Protein AF-A0AAD6VHE6-F1 (afdb_monomer_lite)

Radius of gyration: 14.44 Å; chains: 1; bounding box: 32×39×38 Å

Sequence (98 aa):
EPSRSSSPSETYQGCAYLQAIQSQLENFPTTGGEYIESIFTHRQIFFAFPGGHRCCARAYSDLACSLQRRDWRADREADMEAVNAFHYEAQFIASMML

Secondary structure (DSSP, 8-state):
-------------SSHHHHHHHHTGGG---TTSHHHHHHHHHHHHHHH-GGGGTTHHHHHHHHHHHHHTPPP-GGGTTHHHHHHHHHHHHHHHHHHT-

Structure (mmCIF, N/CA/C/O backbone):
data_AF-A0AAD6VHE6-F1
#
_entry.id   AF-A0AAD6VHE6-F1
#
loop_
_atom_site.group_PDB
_atom_site.id
_atom_site.type_symbol
_atom_site.label_atom_id
_atom_site.label_alt_id
_atom_site.label_comp_id
_atom_site.label_asym_id
_atom_site.label_entity_id
_atom_site.label_seq_id
_atom_site.pdbx_PDB_ins_code
_atom_site.Cartn_x
_atom_site.Cartn_y
_atom_site.Cartn_z
_atom_site.occupancy
_atom_site.B_iso_or_equiv
_atom_site.auth_seq_id
_atom_site.auth_comp_id
_atom_site.auth_asym_id
_atom_site.auth_atom_id
_atom_site.pdbx_PDB_model_num
A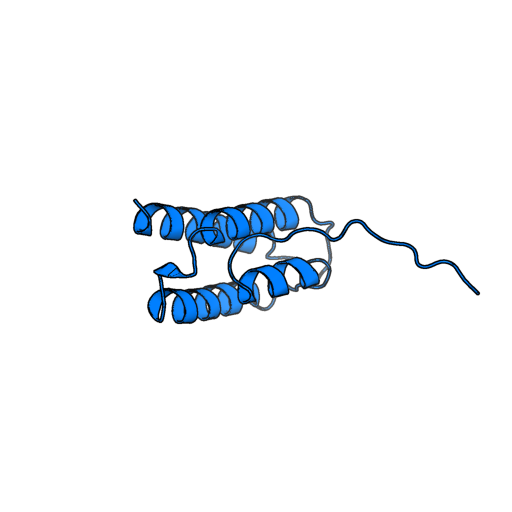TOM 1 N N . GLU A 1 1 ? -21.039 -29.115 -16.341 1.00 40.88 1 GLU A N 1
ATOM 2 C CA . GLU A 1 1 ? -20.719 -28.509 -15.035 1.00 40.88 1 GLU A CA 1
ATOM 3 C C . GLU A 1 1 ? -19.205 -28.537 -14.810 1.00 40.88 1 GLU A C 1
ATOM 5 O O . GLU A 1 1 ? -18.699 -29.609 -14.495 1.00 40.88 1 GLU A O 1
ATOM 10 N N . PRO A 1 2 ? -18.432 -27.456 -15.032 1.00 50.59 2 PRO A N 1
ATOM 11 C CA . PRO A 1 2 ? -17.047 -27.427 -14.589 1.00 50.59 2 PRO A CA 1
ATOM 12 C C . PRO A 1 2 ? -16.969 -26.903 -13.150 1.00 50.59 2 PRO A C 1
ATOM 14 O O . PRO A 1 2 ? -17.549 -25.879 -12.789 1.00 50.59 2 PRO A O 1
ATOM 17 N N . SER A 1 3 ? -16.254 -27.667 -12.336 1.00 44.50 3 SER A N 1
ATOM 18 C CA . SER A 1 3 ? -16.025 -27.497 -10.909 1.00 44.50 3 SER A CA 1
ATOM 19 C C . SER A 1 3 ? -15.488 -26.107 -10.556 1.00 44.50 3 SER A C 1
ATOM 21 O O . SER A 1 3 ? -14.455 -25.682 -11.073 1.00 44.50 3 SER A O 1
ATOM 23 N N . ARG A 1 4 ? -16.159 -25.414 -9.625 1.00 51.06 4 ARG A N 1
ATOM 24 C CA . ARG A 1 4 ? -15.615 -24.227 -8.947 1.00 51.06 4 ARG A CA 1
ATOM 25 C C . ARG A 1 4 ? -14.332 -24.628 -8.220 1.00 51.06 4 ARG A C 1
ATOM 27 O O . ARG A 1 4 ? -14.381 -25.304 -7.198 1.00 51.06 4 ARG A O 1
ATOM 34 N N . SER A 1 5 ? -13.195 -24.199 -8.755 1.00 48.06 5 SER A N 1
ATOM 35 C CA . SER A 1 5 ? -11.933 -24.158 -8.025 1.00 48.06 5 SER A CA 1
ATOM 36 C C . SER A 1 5 ? -12.067 -23.105 -6.929 1.00 48.06 5 SER A C 1
ATOM 38 O O . SER A 1 5 ? -11.908 -21.914 -7.186 1.00 48.06 5 SER A O 1
ATOM 40 N N . SER A 1 6 ? -12.415 -23.533 -5.719 1.00 51.59 6 SER A N 1
ATOM 41 C CA . SER A 1 6 ? -12.343 -22.692 -4.528 1.00 51.59 6 SER A CA 1
ATOM 42 C C . SER A 1 6 ? -10.867 -22.462 -4.207 1.00 51.59 6 SER A C 1
ATOM 44 O O . SER A 1 6 ? -10.251 -23.265 -3.506 1.00 51.59 6 SER A O 1
ATOM 46 N N . SER A 1 7 ? -10.274 -21.394 -4.745 1.00 55.34 7 SER A N 1
ATOM 47 C CA . SER A 1 7 ? -9.053 -20.852 -4.152 1.00 55.34 7 SER A CA 1
ATOM 48 C C . SER A 1 7 ? -9.348 -20.540 -2.678 1.00 55.34 7 SER A C 1
ATOM 50 O O . SER A 1 7 ? -10.467 -20.112 -2.367 1.00 55.34 7 SER A O 1
ATOM 52 N N . PRO A 1 8 ? -8.410 -20.793 -1.745 1.00 52.56 8 PRO A N 1
ATOM 53 C CA . PRO A 1 8 ? -8.597 -20.360 -0.370 1.00 52.56 8 PRO A CA 1
ATOM 54 C C . PRO A 1 8 ? -8.876 -18.861 -0.418 1.00 52.56 8 PRO A C 1
ATOM 56 O O . PRO A 1 8 ? -8.121 -18.110 -1.031 1.00 52.56 8 PRO A O 1
ATOM 59 N N . SER A 1 9 ? -10.003 -18.439 0.149 1.00 55.28 9 SER A N 1
ATOM 60 C CA . SER A 1 9 ? -10.322 -17.027 0.298 1.00 55.28 9 SER A CA 1
ATOM 61 C C . SER A 1 9 ? -9.215 -16.409 1.147 1.00 55.28 9 SER A C 1
ATOM 63 O O . SER A 1 9 ? -9.231 -16.575 2.367 1.00 55.28 9 SER A O 1
ATOM 65 N N . GLU A 1 10 ? -8.215 -15.790 0.516 1.00 65.00 10 GLU A N 1
ATOM 66 C CA . GLU A 1 10 ? -7.159 -15.074 1.222 1.00 65.00 10 GLU A CA 1
ATOM 67 C C . GLU A 1 10 ? -7.833 -14.034 2.114 1.00 65.00 10 GLU A C 1
ATOM 69 O O . GLU A 1 10 ? -8.475 -13.092 1.650 1.00 65.00 10 GLU A O 1
ATOM 74 N N . THR A 1 11 ? -7.772 -14.255 3.425 1.00 84.31 11 THR A N 1
ATOM 75 C CA . THR A 1 11 ? -8.356 -13.339 4.397 1.00 84.31 11 THR A CA 1
ATOM 76 C C . THR A 1 11 ? -7.396 -12.173 4.586 1.00 84.31 11 THR A C 1
ATOM 78 O O . THR A 1 11 ? -6.546 -12.198 5.482 1.00 84.31 11 THR A O 1
ATOM 81 N N . TYR A 1 12 ? -7.515 -11.170 3.721 1.00 93.06 12 TYR A N 1
ATOM 82 C CA . TYR A 1 12 ? -6.753 -9.930 3.820 1.00 93.06 12 TYR A CA 1
ATOM 83 C C . TYR A 1 12 ? -7.062 -9.184 5.121 1.00 93.06 12 TYR A C 1
ATOM 85 O O . TYR A 1 12 ? -8.198 -9.161 5.602 1.00 93.06 12 TYR A O 1
ATOM 93 N N . GLN A 1 13 ? -6.032 -8.575 5.706 1.00 94.06 13 GLN A N 1
ATOM 94 C CA . GLN A 1 13 ? -6.139 -7.828 6.960 1.00 94.06 13 GLN A CA 1
ATOM 95 C C . GLN A 1 13 ? -6.372 -6.335 6.697 1.00 94.06 13 GLN A C 1
ATOM 97 O O . GLN A 1 13 ? -6.194 -5.842 5.586 1.00 94.06 13 GLN A O 1
ATOM 102 N N . GLY A 1 14 ? -6.727 -5.590 7.745 1.00 95.38 14 GLY A N 1
ATOM 103 C CA . GLY A 1 14 ? -6.889 -4.133 7.680 1.00 95.38 14 GLY A CA 1
ATOM 104 C C . GLY A 1 14 ? -8.283 -3.685 7.253 1.00 95.38 14 GLY A C 1
ATOM 105 O O . GLY A 1 14 ? -9.224 -4.475 7.240 1.00 95.38 14 GLY A O 1
ATOM 106 N N . CYS A 1 15 ? -8.425 -2.392 6.966 1.00 96.69 15 CYS A N 1
ATOM 107 C CA . CYS A 1 15 ? -9.683 -1.812 6.505 1.00 96.69 15 CYS A CA 1
ATOM 108 C C . CYS A 1 15 ? -10.002 -2.246 5.065 1.00 96.69 15 CYS A C 1
ATOM 110 O O . CYS A 1 15 ? -9.118 -2.681 4.326 1.00 96.69 15 CYS A O 1
ATOM 112 N N . ALA A 1 16 ? -11.260 -2.073 4.645 1.00 95.94 16 ALA A N 1
ATOM 113 C CA . ALA A 1 16 ? -11.726 -2.466 3.311 1.00 95.94 16 ALA A CA 1
ATOM 114 C C . ALA A 1 16 ? -10.862 -1.892 2.171 1.00 95.94 16 ALA A C 1
ATOM 116 O O . ALA A 1 16 ? -10.630 -2.567 1.173 1.00 95.94 16 ALA A O 1
ATOM 117 N N . TYR A 1 17 ? -10.332 -0.678 2.346 1.00 97.25 17 TYR A N 1
ATOM 118 C CA . TYR A 1 17 ? -9.426 -0.067 1.378 1.00 97.25 17 TYR A CA 1
ATOM 119 C C . TYR A 1 17 ? -8.121 -0.864 1.214 1.00 97.25 17 TYR A C 1
ATOM 121 O O . TYR A 1 17 ? -7.774 -1.250 0.103 1.00 97.25 17 TYR A O 1
ATOM 129 N N . LEU A 1 18 ? -7.428 -1.195 2.311 1.00 97.00 18 LEU A N 1
ATOM 130 C CA . LEU A 1 18 ? -6.191 -1.982 2.239 1.00 97.00 18 LEU A CA 1
ATOM 131 C C . LEU A 1 18 ? -6.436 -3.421 1.781 1.00 97.00 18 LEU A C 1
ATOM 133 O O . LEU A 1 18 ? -5.564 -4.007 1.143 1.00 97.00 18 LEU A O 1
ATOM 137 N N . GLN A 1 19 ? -7.600 -3.998 2.084 1.00 96.50 19 GLN A N 1
ATOM 138 C CA . GLN A 1 19 ? -7.988 -5.309 1.556 1.00 96.50 19 GLN A CA 1
ATOM 139 C C . GLN A 1 19 ? -8.148 -5.268 0.030 1.00 96.50 19 GLN A C 1
ATOM 141 O O . GLN A 1 19 ? -7.706 -6.186 -0.659 1.00 96.50 19 GLN A O 1
ATOM 146 N N . ALA A 1 20 ? -8.714 -4.184 -0.512 1.00 96.06 20 ALA A N 1
ATOM 147 C CA . ALA A 1 20 ? -8.811 -3.990 -1.955 1.00 96.06 20 ALA A CA 1
ATOM 148 C C . ALA A 1 20 ? -7.422 -3.885 -2.607 1.00 96.06 20 ALA A C 1
ATOM 150 O O . ALA A 1 20 ? -7.184 -4.555 -3.611 1.00 96.06 20 ALA A O 1
ATOM 151 N N . ILE A 1 21 ? -6.488 -3.136 -2.004 1.00 96.00 21 ILE A N 1
ATOM 152 C CA . ILE A 1 21 ? -5.099 -3.060 -2.490 1.00 96.00 21 ILE A CA 1
ATOM 153 C C . ILE A 1 21 ? -4.427 -4.440 -2.468 1.00 96.00 21 ILE A C 1
ATOM 155 O O . ILE A 1 21 ? -3.848 -4.848 -3.472 1.00 96.00 21 ILE A O 1
ATOM 159 N N . GLN A 1 22 ? -4.557 -5.197 -1.372 1.00 96.06 22 GLN A N 1
ATOM 160 C CA . GLN A 1 22 ? -4.000 -6.555 -1.272 1.00 96.06 22 GLN A CA 1
ATOM 161 C C . GLN A 1 22 ? -4.529 -7.477 -2.381 1.00 96.06 22 GLN A C 1
ATOM 163 O O . GLN A 1 22 ? -3.742 -8.164 -3.026 1.00 96.06 22 GLN A O 1
ATOM 168 N N . SER A 1 23 ? -5.833 -7.426 -2.676 1.00 94.62 23 SER A N 1
ATOM 169 C CA . SER A 1 23 ? -6.444 -8.252 -3.732 1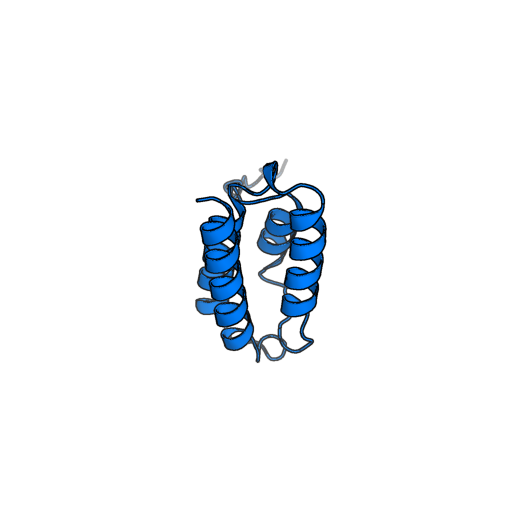.00 94.62 23 SER A CA 1
ATOM 170 C C . SER A 1 23 ? -5.942 -7.951 -5.148 1.00 94.62 23 SER A C 1
ATOM 172 O O . SER A 1 23 ? -6.097 -8.770 -6.052 1.00 94.62 23 SER A O 1
ATOM 174 N N . GLN A 1 24 ? -5.351 -6.773 -5.353 1.00 93.69 24 GLN A N 1
ATOM 175 C CA . GLN A 1 24 ? -4.866 -6.304 -6.651 1.00 93.69 24 GLN A CA 1
ATOM 176 C C . GLN A 1 24 ? -3.338 -6.236 -6.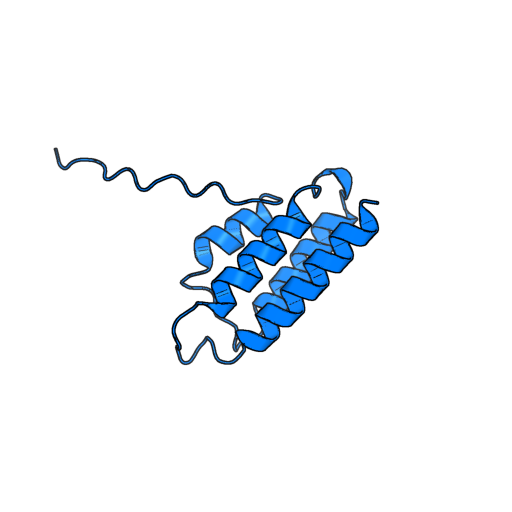706 1.00 93.69 24 GLN A C 1
ATOM 178 O O . GLN A 1 24 ? -2.788 -5.803 -7.718 1.00 93.69 24 GLN A O 1
ATOM 183 N N . LEU A 1 25 ? -2.644 -6.684 -5.653 1.00 92.62 25 LEU A N 1
ATOM 184 C CA . LEU A 1 25 ? -1.211 -6.460 -5.487 1.00 92.62 25 LEU A CA 1
ATOM 185 C C . LEU A 1 25 ? -0.372 -7.068 -6.615 1.00 92.62 25 LEU A C 1
ATOM 187 O O . LEU A 1 25 ? 0.644 -6.498 -7.006 1.00 92.62 25 LEU A O 1
ATOM 191 N N . GLU A 1 26 ? -0.814 -8.184 -7.194 1.00 91.94 26 GLU A N 1
ATOM 192 C CA . GLU A 1 26 ? -0.128 -8.792 -8.337 1.00 91.94 26 GLU A CA 1
ATOM 193 C C . GLU A 1 26 ? -0.123 -7.867 -9.563 1.00 91.94 26 GLU A C 1
ATOM 195 O O . GLU A 1 26 ? 0.823 -7.865 -10.334 1.00 91.94 26 GLU A O 1
ATOM 200 N N . ASN A 1 27 ? -1.123 -7.010 -9.747 1.00 92.31 27 ASN A N 1
ATOM 201 C CA . ASN A 1 27 ? -1.165 -6.075 -10.877 1.00 92.31 27 ASN A CA 1
ATOM 202 C C . ASN A 1 27 ? -0.885 -4.628 -10.463 1.00 92.31 27 ASN A C 1
ATOM 204 O O . ASN A 1 27 ? -1.124 -3.721 -11.250 1.00 92.31 27 ASN A O 1
ATOM 208 N N . PHE A 1 28 ? -0.398 -4.409 -9.241 1.00 90.88 28 PHE A N 1
ATOM 209 C CA . PHE A 1 28 ? -0.189 -3.079 -8.685 1.00 90.88 28 PHE A CA 1
ATOM 210 C C . PHE A 1 28 ? 1.125 -2.460 -9.202 1.00 90.88 28 PHE A C 1
ATOM 212 O O . PHE A 1 28 ? 2.198 -2.948 -8.820 1.00 90.88 28 PHE A O 1
ATOM 219 N N . PRO A 1 29 ? 1.091 -1.427 -10.061 1.00 91.81 29 PRO A N 1
ATOM 220 C CA . PRO A 1 29 ? 2.305 -0.731 -10.482 1.00 91.81 29 PRO A CA 1
ATOM 221 C C . PRO A 1 29 ? 2.905 0.053 -9.308 1.00 91.81 29 PRO A C 1
ATOM 223 O O . PRO A 1 29 ? 2.191 0.473 -8.397 1.00 91.81 29 PRO A O 1
ATOM 226 N N . THR A 1 30 ? 4.225 0.220 -9.301 1.00 94.38 30 THR A N 1
ATOM 227 C CA . THR A 1 30 ? 4.912 1.053 -8.296 1.00 94.38 30 THR A CA 1
ATOM 228 C C . THR A 1 30 ? 5.716 2.182 -8.920 1.00 94.38 30 THR A C 1
ATOM 230 O O . THR A 1 30 ? 5.903 3.208 -8.269 1.00 94.38 30 THR A O 1
ATOM 233 N N . THR A 1 31 ? 6.129 2.055 -10.185 1.00 92.44 31 THR A N 1
ATOM 234 C CA . THR A 1 31 ? 6.918 3.079 -10.889 1.00 92.44 31 THR A CA 1
ATOM 235 C C . THR A 1 31 ? 6.193 4.429 -11.004 1.00 92.44 31 THR A C 1
ATOM 237 O O . THR A 1 31 ? 6.846 5.470 -11.001 1.00 92.44 31 THR A O 1
ATOM 240 N N . GLY A 1 32 ? 4.857 4.444 -11.089 1.00 90.75 32 GLY A N 1
ATOM 241 C CA . GLY A 1 32 ? 4.059 5.670 -11.208 1.00 90.75 32 GLY A CA 1
ATOM 242 C C . GLY A 1 32 ? 3.759 6.367 -9.877 1.00 90.75 32 GLY A C 1
ATOM 243 O O . GLY A 1 32 ? 3.153 7.438 -9.876 1.00 90.75 32 GLY A O 1
ATOM 244 N N . GLY A 1 33 ? 4.191 5.802 -8.742 1.00 91.31 33 GLY A N 1
ATOM 245 C CA . GLY A 1 33 ? 3.905 6.345 -7.412 1.00 91.31 33 GLY A CA 1
ATOM 246 C C . GLY A 1 33 ? 2.528 5.964 -6.858 1.00 91.31 33 GLY A C 1
ATOM 247 O O . GLY A 1 33 ? 2.078 6.552 -5.875 1.00 91.31 33 GLY A O 1
ATOM 248 N N . GLU A 1 34 ? 1.858 4.956 -7.416 1.00 93.50 34 GLU A N 1
ATOM 249 C CA . GLU A 1 34 ? 0.514 4.515 -7.009 1.00 93.50 34 GLU A CA 1
ATOM 250 C C . GLU A 1 34 ? 0.465 4.051 -5.541 1.00 93.50 34 GLU A C 1
ATOM 252 O O . GLU A 1 34 ? -0.553 4.188 -4.851 1.00 93.50 34 GLU A O 1
ATOM 257 N N . TYR A 1 35 ? 1.589 3.555 -5.010 1.00 96.00 35 TYR A N 1
ATOM 258 C CA . TYR A 1 35 ? 1.731 3.249 -3.584 1.00 96.00 35 TYR A CA 1
ATOM 259 C C . TYR A 1 35 ? 1.628 4.507 -2.705 1.00 96.00 35 TYR A C 1
ATOM 261 O O . TYR A 1 35 ? 1.069 4.433 -1.612 1.00 96.00 35 TYR A O 1
ATOM 269 N N . ILE A 1 36 ? 2.096 5.667 -3.177 1.00 97.62 36 ILE A N 1
ATOM 270 C CA . ILE A 1 36 ? 2.024 6.949 -2.457 1.00 97.62 36 ILE A CA 1
ATOM 271 C C . ILE A 1 36 ? 0.577 7.436 -2.404 1.00 97.62 36 ILE A C 1
ATOM 273 O O . ILE A 1 36 ? 0.087 7.795 -1.330 1.00 97.62 36 ILE A O 1
ATOM 277 N N . GLU A 1 37 ? -0.132 7.397 -3.536 1.00 96.12 37 GLU A N 1
ATOM 278 C CA . GLU A 1 37 ? -1.563 7.725 -3.579 1.00 96.12 37 GLU A CA 1
ATOM 279 C C . GLU A 1 37 ? -2.364 6.812 -2.648 1.00 96.12 37 GLU A C 1
ATOM 281 O O . GLU A 1 37 ? -3.255 7.274 -1.925 1.00 96.12 37 GLU A O 1
ATOM 286 N N . SER A 1 38 ? -1.990 5.531 -2.599 1.00 96.88 38 SER A N 1
ATOM 287 C CA . SER A 1 38 ? -2.615 4.561 -1.707 1.00 96.88 38 SER A CA 1
ATOM 288 C C . SER A 1 38 ? -2.388 4.892 -0.233 1.00 96.88 38 SER A C 1
ATOM 290 O O . SER A 1 38 ? -3.327 4.860 0.569 1.00 96.88 38 SER A O 1
ATOM 292 N N . ILE A 1 39 ? -1.167 5.292 0.127 1.00 98.31 39 ILE A N 1
ATOM 293 C CA . ILE A 1 39 ? -0.828 5.742 1.482 1.00 98.31 39 ILE A CA 1
ATOM 294 C C . ILE A 1 39 ? -1.634 6.987 1.858 1.00 98.31 39 ILE A C 1
ATOM 296 O O . ILE A 1 39 ? -2.249 7.026 2.927 1.00 98.31 39 ILE A O 1
ATOM 300 N N . PHE A 1 40 ? -1.674 8.004 0.995 1.00 98.25 40 PHE A N 1
ATOM 301 C CA . PHE A 1 40 ? -2.414 9.236 1.277 1.00 98.25 40 PHE A CA 1
ATOM 302 C C . PHE A 1 40 ? -3.916 8.996 1.398 1.00 98.25 40 PHE A C 1
ATOM 304 O O . PHE A 1 40 ? -4.534 9.494 2.341 1.00 98.25 40 PHE A O 1
ATOM 311 N N . THR A 1 41 ? -4.485 8.176 0.518 1.00 98.19 41 THR A N 1
ATOM 312 C CA . THR A 1 41 ? -5.898 7.787 0.583 1.00 98.19 41 THR A CA 1
ATOM 313 C C . THR A 1 41 ? -6.200 7.049 1.885 1.00 98.19 41 THR A C 1
ATOM 315 O O . THR A 1 41 ? -7.125 7.418 2.610 1.00 98.19 41 THR A O 1
ATOM 318 N N . HIS A 1 42 ? -5.382 6.058 2.253 1.00 98.06 42 HIS A N 1
ATOM 319 C CA . HIS A 1 42 ? -5.535 5.368 3.532 1.00 98.06 42 HIS A CA 1
ATOM 320 C C . HIS A 1 42 ? -5.443 6.333 4.721 1.00 98.06 42 HIS A C 1
ATOM 322 O O . HIS A 1 42 ? -6.269 6.245 5.628 1.00 98.06 42 HIS A O 1
ATOM 328 N N . ARG A 1 43 ? -4.471 7.256 4.735 1.00 98.06 43 ARG A N 1
ATOM 329 C CA . ARG A 1 43 ? -4.310 8.241 5.818 1.00 98.06 43 ARG A CA 1
ATOM 330 C C . ARG A 1 43 ? -5.544 9.130 5.964 1.00 98.06 43 ARG A C 1
ATOM 332 O O . ARG A 1 43 ? -5.985 9.355 7.086 1.00 98.06 43 ARG A O 1
ATOM 339 N N . GLN A 1 44 ? -6.137 9.593 4.863 1.00 98.19 44 GLN A N 1
ATOM 340 C CA . GLN A 1 44 ? -7.383 10.369 4.909 1.00 98.19 44 GLN A CA 1
ATOM 341 C C . GLN A 1 44 ? -8.519 9.579 5.572 1.00 98.19 44 GLN A C 1
ATOM 343 O O . GLN A 1 44 ? -9.179 10.093 6.476 1.00 98.19 44 GLN A O 1
ATOM 348 N N . ILE A 1 45 ? -8.708 8.315 5.176 1.00 97.31 45 ILE A N 1
ATOM 349 C CA . ILE A 1 45 ? -9.727 7.429 5.764 1.00 97.31 45 ILE A CA 1
ATOM 350 C C . ILE A 1 45 ? -9.429 7.187 7.253 1.00 97.31 45 ILE A C 1
ATOM 352 O O . ILE A 1 45 ? -10.324 7.291 8.092 1.00 97.31 45 ILE A O 1
ATOM 356 N N . PHE A 1 46 ? -8.162 6.930 7.585 1.00 97.12 46 PHE A N 1
ATOM 357 C CA . PHE A 1 46 ? -7.694 6.704 8.949 1.00 97.12 46 PHE A CA 1
ATOM 358 C C . PHE A 1 46 ? -8.005 7.890 9.862 1.00 97.12 46 PHE A C 1
ATOM 360 O O . PHE A 1 46 ? -8.570 7.698 10.934 1.00 97.12 46 PHE A O 1
ATOM 367 N N . PHE A 1 47 ? -7.690 9.117 9.441 1.00 96.25 47 PHE A N 1
ATOM 368 C CA . PHE A 1 47 ? -7.960 10.308 10.248 1.00 96.25 47 PHE A CA 1
ATOM 369 C C . PHE A 1 47 ? -9.455 10.627 10.367 1.00 96.25 47 PHE A C 1
ATOM 371 O O . PHE A 1 47 ? -9.862 11.217 11.366 1.00 96.25 47 PHE A O 1
ATOM 378 N N . ALA A 1 48 ? -10.281 10.212 9.402 1.00 96.81 48 ALA A N 1
ATOM 379 C CA . ALA A 1 48 ? -11.731 10.360 9.493 1.00 96.81 48 ALA A CA 1
ATOM 380 C C . ALA A 1 48 ? -12.359 9.409 10.531 1.00 96.81 48 ALA A C 1
ATOM 382 O O . ALA A 1 48 ? -13.311 9.792 11.212 1.00 96.81 48 ALA A O 1
ATOM 383 N N . PHE A 1 49 ? -11.838 8.184 10.677 1.00 94.31 49 PHE A N 1
ATOM 384 C CA . PHE A 1 49 ? -12.333 7.221 11.667 1.00 94.31 49 PHE A CA 1
ATOM 385 C C . PHE A 1 49 ? -11.236 6.269 12.185 1.00 94.31 49 PHE A C 1
ATOM 387 O O . PHE A 1 49 ? -11.213 5.093 11.813 1.00 94.31 49 PHE A O 1
ATOM 394 N N . PRO A 1 50 ? -10.371 6.706 13.122 1.00 93.06 50 PRO A N 1
ATOM 395 C CA . PRO A 1 50 ? -9.230 5.902 13.573 1.00 93.06 50 PRO A CA 1
ATOM 396 C C . PRO A 1 50 ? -9.628 4.537 14.1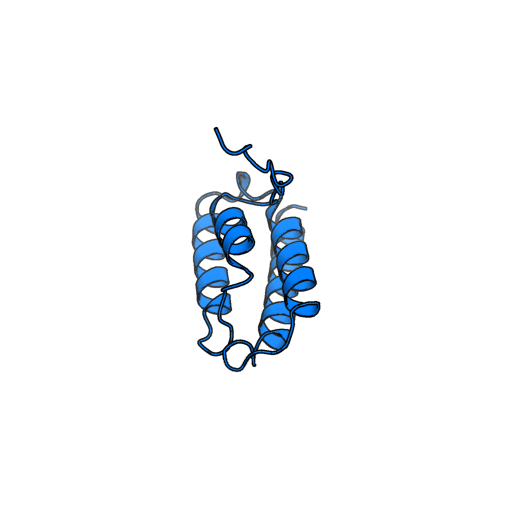53 1.00 93.06 50 PRO A C 1
ATOM 398 O O . PRO A 1 50 ? -8.962 3.530 13.920 1.00 93.06 50 PRO A O 1
ATOM 401 N N . GLY A 1 51 ? -10.769 4.465 14.852 1.00 91.94 51 GLY A N 1
ATOM 402 C CA . GLY A 1 51 ? -11.251 3.241 15.501 1.00 91.94 51 GLY A CA 1
ATOM 403 C C . GLY A 1 51 ? -11.476 2.052 14.555 1.00 91.94 51 GLY A C 1
ATOM 404 O O . GLY A 1 51 ? -11.420 0.905 15.005 1.00 91.94 51 GLY A O 1
ATOM 405 N N . GLY A 1 52 ? -11.675 2.306 13.255 1.00 91.56 52 GLY A N 1
ATOM 406 C CA . GLY A 1 52 ? -11.859 1.283 12.221 1.00 91.56 52 GLY A CA 1
ATOM 407 C C . GLY A 1 52 ? -10.570 0.625 11.715 1.00 91.56 52 GLY A C 1
ATOM 408 O O . GLY A 1 52 ? -10.640 -0.271 10.877 1.00 91.56 52 GLY A O 1
ATOM 409 N N . HIS A 1 53 ? -9.393 1.044 12.197 1.00 95.00 53 HIS A N 1
ATOM 410 C CA . HIS A 1 53 ? -8.106 0.707 11.571 1.00 95.00 53 HIS A CA 1
ATOM 411 C C . HIS A 1 53 ? -7.178 -0.177 12.421 1.00 95.00 53 HIS A C 1
ATOM 413 O O . HIS A 1 53 ? -5.986 -0.268 12.133 1.00 95.00 53 HIS A O 1
ATOM 419 N N . ARG A 1 54 ? -7.707 -0.899 13.420 1.00 89.19 54 ARG A N 1
ATOM 420 C CA . ARG A 1 54 ? -6.910 -1.734 14.350 1.00 89.19 54 ARG A CA 1
ATOM 421 C C . ARG A 1 54 ? -5.998 -2.760 13.664 1.00 89.19 54 ARG A C 1
ATOM 423 O O . ARG A 1 54 ? -4.914 -3.040 14.157 1.00 89.19 54 ARG A O 1
ATOM 430 N N . CYS A 1 55 ? -6.414 -3.303 12.518 1.00 95.38 55 CYS A N 1
ATOM 431 C CA . CYS A 1 55 ? -5.635 -4.300 11.773 1.00 95.38 55 CYS A CA 1
ATOM 432 C C . CYS A 1 55 ? -4.785 -3.701 10.636 1.00 95.38 55 CYS A C 1
ATOM 434 O O . CYS A 1 55 ? -4.126 -4.451 9.916 1.00 95.38 55 CYS A O 1
ATOM 436 N N . CYS A 1 56 ? -4.792 -2.377 10.435 1.00 97.19 56 CYS A N 1
ATOM 437 C CA . CYS A 1 56 ? -4.120 -1.763 9.283 1.00 97.19 56 CYS A CA 1
ATOM 438 C C . CYS A 1 56 ? -2.592 -1.804 9.393 1.00 97.19 56 CYS A C 1
ATOM 440 O O . CYS A 1 56 ? -1.928 -1.950 8.374 1.00 97.19 56 CYS A O 1
ATOM 442 N N . ALA A 1 57 ? -2.028 -1.785 10.607 1.00 97.19 57 ALA A N 1
ATOM 443 C CA . ALA A 1 57 ? -0.588 -1.975 10.798 1.00 97.19 57 ALA A CA 1
ATOM 444 C C . ALA A 1 57 ? -0.107 -3.343 10.269 1.00 97.19 57 ALA A C 1
ATOM 446 O O . ALA A 1 57 ? 0.927 -3.442 9.604 1.00 97.19 57 ALA A O 1
ATOM 447 N N . ARG A 1 58 ? -0.901 -4.399 10.501 1.00 96.81 58 ARG A N 1
ATOM 448 C CA . ARG A 1 58 ? -0.631 -5.736 9.962 1.00 96.81 58 ARG A CA 1
ATOM 449 C C . ARG A 1 58 ? -0.799 -5.770 8.445 1.00 96.81 58 ARG A C 1
ATOM 451 O O . ARG A 1 58 ? 0.088 -6.256 7.764 1.00 96.81 58 ARG A O 1
ATOM 458 N N . ALA A 1 59 ? -1.876 -5.182 7.927 1.00 97.38 59 ALA A N 1
ATOM 459 C CA . ALA A 1 59 ? -2.129 -5.115 6.489 1.00 97.38 59 ALA A CA 1
ATOM 460 C C . ALA A 1 59 ? -0.988 -4.441 5.707 1.00 97.38 59 ALA A C 1
ATOM 462 O O . ALA A 1 59 ? -0.577 -4.942 4.668 1.00 97.38 59 ALA A O 1
ATOM 463 N N . TYR A 1 60 ? -0.432 -3.340 6.223 1.00 98.25 60 TYR A N 1
ATOM 464 C CA . TYR A 1 60 ? 0.735 -2.697 5.614 1.00 98.25 60 TYR A CA 1
ATOM 465 C C . TYR A 1 60 ? 1.995 -3.561 5.672 1.00 98.25 60 TYR A C 1
ATOM 467 O O . TYR A 1 60 ? 2.743 -3.613 4.699 1.00 98.25 60 TYR A O 1
ATOM 475 N N . SER A 1 61 ? 2.217 -4.270 6.782 1.00 98.00 61 SER A N 1
ATOM 476 C CA . SER A 1 61 ? 3.315 -5.241 6.874 1.00 98.00 61 SER A CA 1
ATOM 477 C C . SER A 1 61 ? 3.157 -6.364 5.843 1.00 98.00 61 SER A C 1
ATOM 479 O O . SER A 1 61 ? 4.120 -6.708 5.163 1.00 98.00 61 SER A O 1
ATOM 481 N N . ASP A 1 62 ? 1.939 -6.883 5.672 1.00 97.06 62 ASP A N 1
ATOM 482 C CA . ASP A 1 62 ? 1.633 -7.941 4.705 1.00 97.06 62 ASP A CA 1
ATOM 483 C C . ASP A 1 62 ? 1.826 -7.454 3.252 1.00 97.06 62 ASP A C 1
ATOM 485 O O . ASP A 1 62 ? 2.387 -8.183 2.425 1.00 97.06 62 ASP A O 1
ATOM 489 N N . LEU A 1 63 ? 1.442 -6.206 2.945 1.00 97.12 63 LEU A N 1
ATOM 490 C CA . LEU A 1 63 ? 1.712 -5.552 1.656 1.00 97.12 63 LEU A CA 1
ATOM 491 C C . LEU A 1 63 ? 3.217 -5.434 1.388 1.00 97.12 63 LEU A C 1
ATOM 493 O O . LEU A 1 63 ? 3.679 -5.830 0.318 1.00 97.12 63 LEU A O 1
ATOM 497 N N . ALA A 1 64 ? 3.989 -4.949 2.364 1.00 97.88 64 ALA A N 1
ATOM 498 C CA . ALA A 1 64 ? 5.440 -4.819 2.248 1.00 97.88 64 ALA A CA 1
ATOM 499 C C . ALA A 1 64 ? 6.112 -6.183 2.008 1.00 97.88 64 ALA A C 1
ATOM 501 O O . ALA A 1 64 ? 6.868 -6.348 1.052 1.00 97.88 64 ALA A O 1
ATOM 502 N N . CYS A 1 65 ? 5.772 -7.205 2.799 1.00 97.31 65 CYS A N 1
ATOM 503 C CA . CYS A 1 65 ? 6.309 -8.556 2.612 1.00 97.31 65 CYS A CA 1
ATOM 504 C C . CYS A 1 65 ? 5.935 -9.169 1.256 1.00 97.31 65 CYS A C 1
ATOM 506 O O . CYS A 1 65 ? 6.660 -10.018 0.733 1.00 97.31 65 CYS A O 1
ATOM 508 N N . SER A 1 66 ? 4.786 -8.799 0.698 1.00 96.00 66 SER A N 1
ATOM 509 C CA . SER A 1 66 ? 4.338 -9.314 -0.595 1.00 96.00 66 SER A CA 1
ATOM 510 C C . SER A 1 66 ? 5.036 -8.607 -1.757 1.00 96.00 66 SER A C 1
ATOM 512 O O . SER A 1 66 ? 5.509 -9.295 -2.656 1.00 96.00 66 SER A O 1
ATOM 514 N N . LEU A 1 67 ? 5.219 -7.282 -1.694 1.00 96.06 67 LEU A N 1
ATOM 515 C CA . LEU A 1 67 ? 6.038 -6.549 -2.668 1.00 96.06 67 LEU A CA 1
ATOM 516 C C . LEU A 1 67 ? 7.505 -6.992 -2.646 1.00 96.06 67 LEU A C 1
ATOM 518 O O . LEU A 1 67 ? 8.100 -7.190 -3.697 1.00 96.06 67 LEU A O 1
ATOM 522 N N . GLN A 1 68 ? 8.078 -7.238 -1.466 1.00 96.56 68 GLN A N 1
ATOM 523 C CA . GLN A 1 68 ? 9.473 -7.677 -1.344 1.00 96.56 68 GLN A CA 1
ATOM 524 C C . GLN A 1 68 ? 9.752 -9.033 -2.017 1.00 96.56 68 GLN A C 1
ATOM 526 O O . GLN A 1 68 ? 10.882 -9.306 -2.416 1.00 96.56 68 GLN A O 1
ATOM 531 N N . ARG A 1 69 ? 8.739 -9.901 -2.118 1.00 95.25 69 ARG A N 1
ATOM 532 C CA . ARG A 1 69 ? 8.848 -11.238 -2.727 1.00 95.25 69 ARG A CA 1
ATOM 533 C C . ARG A 1 69 ? 8.419 -11.264 -4.192 1.00 95.25 69 ARG A C 1
ATOM 535 O O . ARG A 1 69 ? 8.400 -12.337 -4.789 1.00 95.25 69 ARG A O 1
ATOM 542 N N . ARG A 1 70 ? 8.008 -10.122 -4.739 1.00 94.00 70 ARG A N 1
ATOM 543 C CA . ARG A 1 70 ? 7.389 -10.040 -6.054 1.00 94.00 70 ARG A CA 1
ATOM 544 C C . ARG A 1 70 ? 8.444 -10.134 -7.154 1.00 94.00 70 ARG A C 1
ATOM 546 O O . ARG A 1 70 ? 9.524 -9.559 -7.045 1.00 94.00 70 ARG A O 1
ATOM 553 N N . ASP A 1 71 ? 8.118 -10.857 -8.223 1.00 93.94 71 ASP A N 1
ATOM 554 C CA . ASP A 1 71 ? 9.003 -10.971 -9.381 1.00 93.94 71 ASP A CA 1
ATOM 555 C C . ASP A 1 71 ? 9.164 -9.625 -10.096 1.00 93.94 71 ASP A C 1
ATOM 557 O O . ASP A 1 71 ? 8.234 -8.808 -10.168 1.00 93.94 71 ASP A O 1
ATOM 561 N N . TRP A 1 72 ? 10.345 -9.428 -10.683 1.00 91.62 72 TRP A N 1
ATOM 562 C CA . TRP A 1 72 ? 10.670 -8.227 -11.441 1.00 91.62 72 TRP A CA 1
ATOM 563 C C . TRP A 1 72 ? 9.747 -8.043 -12.656 1.00 91.62 72 TRP A C 1
ATOM 565 O O . TRP A 1 72 ? 9.466 -8.982 -13.405 1.00 91.62 72 TRP A O 1
ATOM 575 N N . ARG A 1 73 ? 9.316 -6.798 -12.876 1.00 91.56 73 ARG A N 1
ATOM 576 C CA . ARG A 1 73 ? 8.595 -6.329 -14.066 1.00 91.56 73 ARG A CA 1
ATOM 577 C C . ARG A 1 73 ? 8.887 -4.831 -14.245 1.00 91.56 73 ARG A C 1
ATOM 579 O O . ARG A 1 73 ? 9.167 -4.143 -13.270 1.00 91.56 73 ARG A O 1
ATOM 586 N N . ALA A 1 74 ? 8.827 -4.325 -15.475 1.00 91.38 74 ALA A N 1
ATOM 587 C CA . ALA A 1 74 ? 9.205 -2.942 -15.799 1.00 91.38 74 ALA A CA 1
ATOM 588 C C . ALA A 1 74 ? 8.353 -1.851 -15.104 1.00 91.38 74 ALA A C 1
ATOM 590 O O . ALA A 1 74 ? 8.822 -0.743 -14.888 1.00 91.38 74 ALA A O 1
ATOM 591 N N . ASP A 1 75 ? 7.109 -2.144 -14.728 1.00 90.81 75 ASP A N 1
ATOM 592 C CA . ASP A 1 75 ? 6.209 -1.251 -13.975 1.00 90.81 75 ASP A CA 1
ATOM 593 C C . ASP A 1 75 ? 6.351 -1.393 -12.443 1.00 90.81 75 ASP A C 1
ATOM 595 O O . ASP A 1 75 ? 5.542 -0.851 -11.682 1.00 90.81 75 ASP A O 1
ATOM 599 N N . ARG A 1 76 ? 7.374 -2.127 -11.983 1.00 93.38 76 ARG A N 1
ATOM 600 C CA . ARG A 1 76 ? 7.630 -2.465 -10.574 1.00 93.38 76 ARG A CA 1
ATOM 601 C C . ARG A 1 76 ? 8.995 -1.983 -10.070 1.00 93.38 76 ARG A C 1
ATOM 603 O O . ARG A 1 76 ? 9.540 -2.522 -9.108 1.00 93.38 76 ARG A O 1
ATOM 610 N N . GLU A 1 77 ? 9.590 -0.994 -10.734 1.00 94.25 77 GLU A N 1
ATOM 611 C CA . GLU A 1 77 ? 10.953 -0.533 -10.420 1.00 94.25 77 GLU A CA 1
ATOM 612 C C . GLU A 1 77 ? 11.063 0.067 -9.010 1.00 94.25 77 GLU A C 1
ATOM 614 O O . GLU A 1 77 ? 12.120 -0.015 -8.386 1.00 94.25 77 GLU A O 1
ATOM 619 N N . ALA A 1 78 ? 9.959 0.595 -8.476 1.00 96.12 78 ALA A N 1
ATOM 620 C CA . ALA A 1 78 ? 9.897 1.208 -7.153 1.00 96.12 78 ALA A CA 1
ATOM 621 C C . ALA A 1 78 ? 9.394 0.256 -6.047 1.00 96.12 78 ALA A C 1
ATOM 623 O O . ALA A 1 78 ? 9.032 0.716 -4.964 1.00 96.12 78 ALA A O 1
ATOM 624 N N . ASP A 1 79 ? 9.379 -1.068 -6.259 1.00 96.56 79 ASP A N 1
ATOM 625 C CA . ASP A 1 79 ? 8.885 -2.024 -5.249 1.00 96.56 79 ASP A CA 1
ATOM 626 C C . ASP A 1 79 ? 9.605 -1.875 -3.907 1.00 96.56 79 ASP A C 1
ATOM 628 O O . ASP A 1 79 ? 8.962 -1.849 -2.861 1.00 96.56 79 ASP A O 1
ATOM 632 N N . MET A 1 80 ? 10.925 -1.690 -3.917 1.00 96.62 80 MET A N 1
ATOM 633 C CA . MET A 1 80 ? 11.697 -1.503 -2.683 1.00 96.62 80 MET A CA 1
ATOM 634 C C . MET A 1 80 ? 11.388 -0.173 -1.977 1.00 96.62 80 MET A C 1
ATOM 636 O O . MET A 1 80 ? 11.419 -0.106 -0.746 1.00 96.62 80 MET A O 1
ATOM 640 N N . GLU A 1 81 ? 11.062 0.882 -2.723 1.00 97.69 81 GLU A N 1
ATOM 641 C CA . GLU A 1 81 ? 10.638 2.164 -2.151 1.00 97.69 81 GLU A CA 1
ATOM 642 C C . GLU A 1 81 ? 9.252 2.035 -1.512 1.00 97.69 81 GLU A C 1
ATOM 644 O O . GLU A 1 81 ? 9.045 2.471 -0.375 1.00 97.69 81 GLU A O 1
ATOM 649 N N . ALA A 1 82 ? 8.333 1.349 -2.196 1.00 97.62 82 ALA A N 1
ATOM 650 C CA . ALA A 1 82 ? 7.005 1.033 -1.689 1.00 97.62 82 ALA A CA 1
ATOM 651 C C . ALA A 1 82 ? 7.056 0.143 -0.434 1.00 97.62 82 ALA A C 1
ATOM 653 O O . ALA A 1 82 ? 6.344 0.417 0.532 1.00 97.62 82 ALA A O 1
ATOM 654 N N . VAL A 1 83 ? 7.942 -0.862 -0.391 1.00 98.38 83 VAL A N 1
ATOM 655 C CA . VAL A 1 83 ? 8.193 -1.703 0.798 1.00 98.38 83 VAL A CA 1
ATOM 656 C C . VAL A 1 83 ? 8.560 -0.844 2.008 1.00 98.38 83 VAL A C 1
ATOM 658 O O . VAL A 1 83 ? 7.955 -0.979 3.074 1.00 98.38 83 VAL A O 1
ATOM 661 N N . ASN A 1 84 ? 9.516 0.074 1.847 1.00 98.38 84 ASN A N 1
ATOM 662 C CA . ASN A 1 84 ? 9.944 0.960 2.929 1.00 98.38 84 ASN A CA 1
ATOM 663 C C . ASN A 1 84 ? 8.814 1.896 3.381 1.00 98.38 84 ASN A C 1
ATOM 665 O O . ASN A 1 84 ? 8.597 2.070 4.583 1.00 98.38 84 ASN A O 1
ATOM 669 N N . ALA A 1 85 ? 8.065 2.462 2.432 1.00 98.31 85 ALA A N 1
ATOM 670 C CA . ALA A 1 85 ? 6.938 3.341 2.726 1.00 98.31 85 ALA A CA 1
ATOM 671 C C . ALA A 1 85 ? 5.815 2.605 3.483 1.00 98.31 85 ALA A C 1
ATOM 673 O O . ALA A 1 85 ? 5.294 3.114 4.474 1.00 98.31 85 ALA A O 1
ATOM 674 N N . PHE A 1 86 ? 5.486 1.376 3.083 1.00 98.25 86 PHE A N 1
ATOM 675 C CA . PHE A 1 86 ? 4.490 0.554 3.772 1.00 98.25 86 PHE A CA 1
ATOM 676 C C . PHE A 1 86 ? 4.944 0.122 5.168 1.00 98.25 86 PHE A C 1
ATOM 678 O O . PHE A 1 86 ? 4.144 0.161 6.104 1.00 98.25 86 PHE A O 1
ATOM 685 N N . HIS A 1 87 ? 6.221 -0.211 5.366 1.00 98.56 87 HIS A N 1
ATOM 686 C CA . HIS A 1 87 ? 6.742 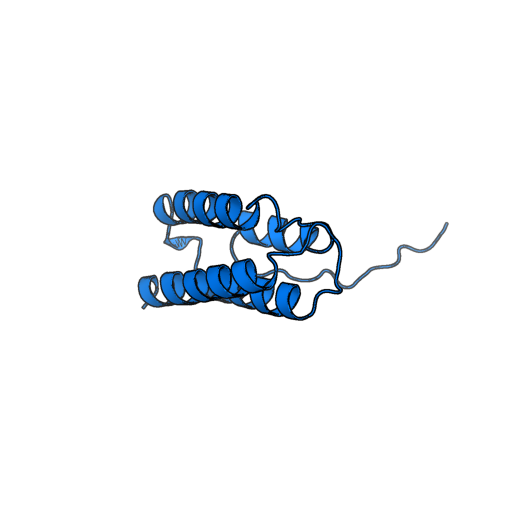-0.457 6.713 1.00 98.56 87 HIS A CA 1
ATOM 687 C C . HIS A 1 87 ? 6.651 0.781 7.612 1.00 98.56 87 HIS A C 1
ATOM 689 O O . HIS A 1 87 ? 6.291 0.652 8.785 1.00 98.56 87 HIS A O 1
ATOM 695 N N . TYR A 1 88 ? 6.925 1.970 7.072 1.00 98.44 88 TYR A N 1
ATOM 696 C CA . TYR A 1 88 ? 6.751 3.220 7.808 1.00 98.44 88 TYR A CA 1
ATOM 697 C C . TYR A 1 88 ? 5.286 3.437 8.221 1.00 98.44 88 TYR A C 1
ATOM 699 O O . TYR A 1 88 ? 5.019 3.718 9.391 1.00 98.44 88 TYR A O 1
ATOM 707 N N . GLU A 1 89 ? 4.324 3.221 7.317 1.00 98.12 89 GLU A N 1
ATOM 708 C CA . GLU A 1 89 ? 2.895 3.308 7.660 1.00 98.12 89 GLU A CA 1
ATOM 709 C C . GLU A 1 89 ? 2.481 2.289 8.724 1.00 98.12 89 GLU A C 1
ATOM 711 O O . GLU A 1 89 ? 1.715 2.620 9.633 1.00 98.12 89 GLU A O 1
ATOM 716 N N . ALA A 1 90 ? 2.999 1.060 8.655 1.00 98.00 90 ALA A N 1
ATOM 717 C CA . ALA A 1 90 ? 2.720 0.044 9.662 1.00 98.00 90 ALA A CA 1
ATOM 718 C C . ALA A 1 90 ? 3.153 0.505 11.064 1.00 98.00 90 ALA A C 1
ATOM 720 O O . ALA A 1 90 ? 2.381 0.389 12.020 1.00 98.00 90 ALA A O 1
ATOM 721 N N . GLN A 1 91 ? 4.358 1.073 11.175 1.00 97.31 91 GLN A N 1
ATOM 722 C CA . GLN A 1 91 ? 4.888 1.614 12.430 1.00 97.31 91 GLN A CA 1
ATOM 723 C C . GLN A 1 91 ? 4.094 2.832 12.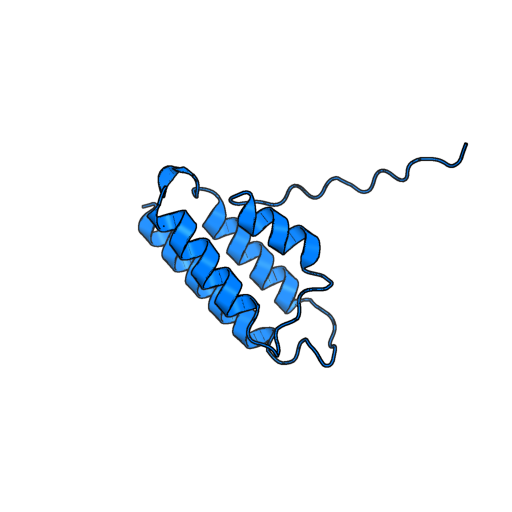907 1.00 97.31 91 GLN A C 1
ATOM 725 O O . GLN A 1 91 ? 3.746 2.911 14.086 1.00 97.31 91 GLN A O 1
ATOM 730 N N . PHE A 1 92 ? 3.759 3.749 11.996 1.00 96.19 92 PHE A N 1
ATOM 731 C CA . PHE A 1 92 ? 2.946 4.922 12.303 1.00 96.19 92 PHE A CA 1
ATOM 732 C C . PHE A 1 92 ? 1.594 4.514 12.905 1.00 96.19 92 PHE A C 1
ATOM 734 O O . PHE A 1 92 ? 1.257 4.948 14.007 1.00 96.19 92 PHE A O 1
ATOM 741 N N . ILE A 1 93 ? 0.858 3.613 12.247 1.00 95.94 93 ILE A N 1
ATOM 742 C CA . ILE A 1 93 ? -0.451 3.146 12.728 1.00 95.94 93 ILE A CA 1
ATOM 743 C C . ILE A 1 93 ? -0.314 2.428 14.068 1.00 95.94 93 ILE A C 1
ATOM 745 O O . ILE A 1 93 ? -1.116 2.673 14.965 1.00 95.94 93 ILE A O 1
ATOM 749 N N . ALA A 1 94 ? 0.697 1.567 14.220 1.00 94.69 94 ALA A N 1
ATOM 750 C CA . ALA A 1 94 ? 0.942 0.879 15.482 1.00 94.69 94 ALA A CA 1
ATOM 751 C C . ALA A 1 94 ? 1.177 1.876 16.627 1.00 94.69 94 ALA A C 1
ATOM 753 O O . ALA A 1 94 ? 0.604 1.707 17.698 1.00 94.69 94 ALA A O 1
ATOM 754 N N . SER A 1 95 ? 1.942 2.948 16.387 1.00 94.50 95 SER A N 1
ATOM 755 C CA . SER A 1 95 ? 2.220 3.981 17.394 1.00 94.50 95 SER A CA 1
ATOM 756 C C . SER A 1 95 ? 0.992 4.805 17.798 1.00 94.50 95 SER A C 1
ATOM 758 O O . SER A 1 95 ? 0.914 5.261 18.931 1.00 94.50 95 SER A O 1
ATOM 760 N N . MET A 1 96 ? 0.022 4.971 16.894 1.00 90.62 96 MET A N 1
ATOM 761 C CA . MET A 1 96 ? -1.229 5.704 17.143 1.00 90.62 96 MET A CA 1
ATOM 762 C C . MET A 1 96 ? -2.296 4.866 17.858 1.00 90.62 96 MET A C 1
ATOM 764 O O . MET A 1 96 ? -3.347 5.391 18.216 1.00 90.62 96 MET A O 1
ATOM 768 N N . MET A 1 97 ? -2.049 3.565 18.020 1.00 79.56 97 MET A N 1
ATOM 769 C CA . MET A 1 97 ? -2.980 2.593 18.602 1.00 79.56 97 MET A CA 1
ATOM 770 C C . MET A 1 97 ? -2.515 2.057 19.966 1.00 79.56 97 MET A C 1
ATOM 772 O O . MET A 1 97 ? -3.186 1.184 20.522 1.00 79.56 97 MET A O 1
ATOM 776 N N . LEU A 1 98 ? -1.377 2.547 20.471 1.00 66.44 98 LEU A N 1
ATOM 777 C CA . LEU A 1 98 ? -0.894 2.335 21.840 1.00 66.44 98 LEU A CA 1
ATOM 778 C C . LEU A 1 98 ? -1.589 3.299 22.806 1.00 66.44 98 LEU A C 1
ATOM 780 O O . LEU A 1 98 ? -1.927 2.841 23.920 1.00 66.44 98 LEU A O 1
#

Organism: NCBI:txid153505

pLDDT: mean 90.43, std 13.91, range [40.88, 98.56]

Foldseek 3Di:
DDDPPPDPPPPQWWAPLLVVCVVCLLVDFPQVPVLVVSLVVVVVVCVVPVPRGPGVLVSLQVSLVDLVPHDDDPRSPCSVVSSVVSNVVSVVSVVVVD